Protein AF-A0A377EL81-F1 (afdb_monomer_lite)

Sequence (98 aa):
MNTYFDRMPKFKPSQEALDKRAFDEEMNKSAEQIIDLIPDLLMDILDGEAERLADLVPPAMAQPDPVTREVFDEKACRRFLAGKVANKLGRGLNWLNK

Foldseek 3Di:
DQDPVNVPPDDDDDPVVVVVVVVVVVVVVVVVVVVLCVLVVCVVVLLVVLVVVQVVDDVVQQQQDPPPRDGCHSLVSSLVSQQVVCVVVVNHSCSNVD

Radius of gyration: 25.09 Å; chains: 1; bounding box: 55×25×75 Å

Structure (mmCIF, N/CA/C/O backbone):
data_AF-A0A377EL81-F1
#
_entry.id   AF-A0A377EL81-F1
#
loop_
_atom_site.group_PDB
_atom_site.id
_atom_site.type_symb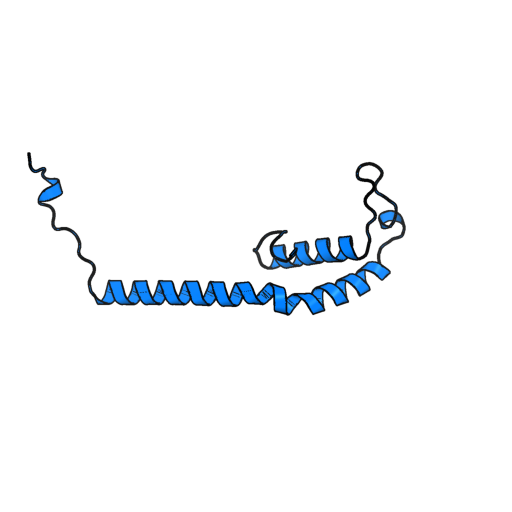ol
_atom_site.label_atom_id
_atom_site.label_alt_id
_atom_site.label_comp_id
_atom_site.label_asym_id
_atom_site.label_entity_id
_atom_site.label_seq_id
_atom_site.pdbx_PDB_ins_code
_atom_site.Cartn_x
_atom_site.Cartn_y
_atom_site.Cartn_z
_atom_site.occupancy
_atom_site.B_iso_or_equiv
_atom_site.auth_seq_id
_atom_site.auth_comp_id
_atom_site.auth_asym_id
_atom_site.auth_atom_id
_atom_site.pdbx_PDB_model_num
ATOM 1 N N . MET A 1 1 ? -7.700 9.177 54.867 1.00 59.81 1 MET A N 1
ATOM 2 C CA . MET A 1 1 ? -8.334 10.430 54.394 1.00 59.81 1 MET A CA 1
ATOM 3 C C . MET A 1 1 ? -9.059 10.113 53.099 1.00 59.81 1 MET A C 1
ATOM 5 O O . MET A 1 1 ? -8.419 9.555 52.225 1.00 59.81 1 MET A O 1
ATOM 9 N N . ASN A 1 2 ? -10.358 10.405 52.999 1.00 65.94 2 ASN A N 1
ATOM 10 C CA . ASN A 1 2 ? -11.134 10.255 51.761 1.00 65.94 2 ASN A CA 1
ATOM 11 C C . ASN A 1 2 ? -11.270 11.657 51.143 1.00 65.94 2 ASN A C 1
ATOM 13 O O . ASN A 1 2 ? -11.690 12.575 51.854 1.00 65.94 2 ASN A O 1
ATOM 17 N N . THR A 1 3 ? -10.847 11.854 49.896 1.00 78.31 3 THR A N 1
ATOM 18 C CA . THR A 1 3 ? -10.742 13.188 49.278 1.00 78.31 3 THR A CA 1
ATOM 19 C C . THR A 1 3 ? -12.062 13.621 48.633 1.00 78.31 3 THR A C 1
ATOM 21 O O . THR A 1 3 ? -12.956 12.808 48.413 1.00 78.31 3 THR A O 1
ATOM 24 N N . TYR A 1 4 ? -12.219 14.916 48.329 1.00 69.44 4 TYR A N 1
ATOM 25 C CA . TYR A 1 4 ? -13.410 15.438 47.635 1.00 69.44 4 TYR A CA 1
ATOM 26 C C . TYR A 1 4 ? -13.645 14.740 46.281 1.00 69.44 4 TYR A C 1
ATOM 28 O O . TYR A 1 4 ? -14.788 14.492 45.902 1.00 69.44 4 TYR A O 1
ATOM 36 N N . PHE A 1 5 ? -12.566 14.331 45.607 1.00 70.31 5 PHE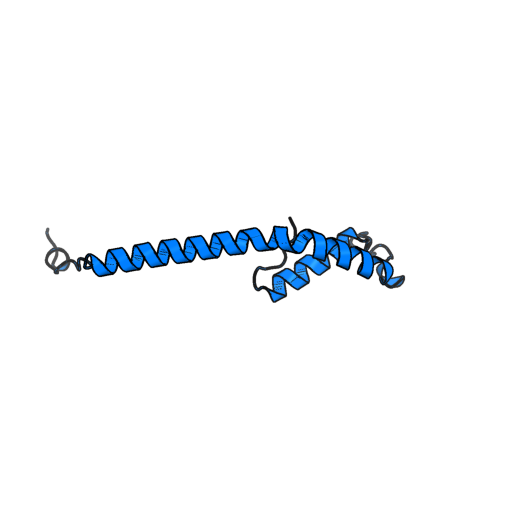 A N 1
ATOM 37 C CA . PHE A 1 5 ? -12.612 13.569 44.359 1.00 70.31 5 PHE A CA 1
ATOM 38 C C . PHE A 1 5 ? -13.254 12.180 44.510 1.00 70.31 5 PHE A C 1
ATOM 40 O O . PHE A 1 5 ? -13.927 11.728 43.588 1.00 70.31 5 PHE A O 1
ATOM 47 N N . ASP A 1 6 ? -13.146 11.536 45.677 1.00 73.38 6 ASP A N 1
ATOM 48 C CA . ASP A 1 6 ? -13.754 10.219 45.935 1.00 73.38 6 ASP A CA 1
ATOM 49 C C . ASP A 1 6 ? -15.284 10.280 46.094 1.00 73.38 6 ASP A C 1
ATOM 51 O O . ASP A 1 6 ? -15.963 9.255 46.018 1.00 73.38 6 ASP A O 1
ATOM 55 N N . ARG A 1 7 ? -15.837 11.483 46.312 1.00 73.06 7 ARG A N 1
ATOM 56 C CA . ARG A 1 7 ? -17.280 11.736 46.470 1.00 73.06 7 ARG A CA 1
ATOM 57 C C . ARG A 1 7 ? -17.954 12.226 45.191 1.00 73.06 7 ARG A C 1
ATOM 59 O O . ARG A 1 7 ? -19.175 12.369 45.177 1.00 73.06 7 ARG A O 1
ATOM 66 N N . MET A 1 8 ? -17.189 12.500 44.133 1.00 76.12 8 MET A N 1
ATOM 67 C CA . MET A 1 8 ? -17.770 12.882 42.850 1.00 76.12 8 MET A CA 1
ATOM 68 C C . MET A 1 8 ? -18.470 11.669 42.217 1.00 76.12 8 MET A C 1
ATOM 70 O O . MET A 1 8 ? -17.933 10.557 42.265 1.00 76.12 8 MET A O 1
ATOM 74 N N . PRO A 1 9 ? -19.661 11.844 41.615 1.00 68.44 9 PRO A N 1
ATOM 75 C CA . PRO A 1 9 ? -20.327 10.765 40.903 1.00 68.44 9 PRO A CA 1
ATOM 76 C C . PRO A 1 9 ? -19.426 10.297 39.759 1.00 68.44 9 PRO A C 1
ATOM 78 O O . PRO A 1 9 ? -19.160 11.032 38.809 1.00 68.44 9 PRO A O 1
ATOM 81 N N . LYS A 1 10 ? -18.923 9.064 39.869 1.00 73.06 10 LYS A N 1
ATOM 82 C CA . LYS A 1 10 ? -18.140 8.431 38.806 1.00 73.06 10 LYS A CA 1
ATOM 83 C C . LYS A 1 10 ? -19.064 8.237 37.608 1.00 73.06 10 LYS A C 1
ATOM 85 O O . LYS A 1 10 ? -20.050 7.509 37.714 1.00 73.06 10 LYS A O 1
ATOM 90 N N . PHE A 1 11 ? -18.756 8.894 36.492 1.00 70.94 11 PHE A N 1
ATOM 91 C CA . PHE A 1 11 ? -19.486 8.707 35.243 1.00 70.94 11 PHE A CA 1
ATOM 92 C C . PHE A 1 11 ? -19.418 7.228 34.846 1.00 70.94 11 PHE A C 1
ATOM 94 O O . PHE A 1 11 ? -18.341 6.702 34.565 1.00 70.94 11 PHE A O 1
ATOM 101 N N . LYS A 1 12 ? -20.566 6.547 34.871 1.00 73.06 12 LYS A N 1
ATOM 102 C CA . LYS A 1 12 ? -20.711 5.200 34.324 1.00 73.06 12 LYS A CA 1
ATOM 103 C C . LYS A 1 12 ? -21.328 5.340 32.934 1.00 73.06 12 LYS A C 1
ATOM 105 O O . LYS A 1 12 ? -22.462 5.816 32.857 1.00 73.06 12 LYS A O 1
ATOM 110 N N . PRO A 1 13 ? -20.613 4.978 31.856 1.00 75.31 13 PRO A N 1
ATOM 111 C CA . PRO A 1 13 ? -21.207 4.968 30.527 1.00 75.31 13 PRO A CA 1
ATOM 112 C C . PRO A 1 13 ? -22.428 4.040 30.507 1.00 75.31 13 PRO A C 1
ATOM 114 O O . PRO A 1 13 ? -22.452 3.015 31.192 1.00 75.31 13 PRO A O 1
ATOM 117 N N . SER A 1 14 ? -23.458 4.430 29.756 1.00 82.94 14 SER A N 1
ATOM 118 C CA . SER A 1 14 ? -24.640 3.594 29.539 1.00 82.94 14 SER A CA 1
ATOM 119 C C . SER A 1 14 ? -24.270 2.334 28.752 1.00 82.94 14 SER A C 1
ATOM 121 O O . SER A 1 14 ? -23.266 2.315 28.038 1.00 82.94 14 SER A O 1
ATOM 123 N N . GLN A 1 15 ? -25.100 1.290 28.843 1.00 82.62 15 GLN A N 1
ATOM 124 C CA . GLN A 1 15 ? -24.901 0.063 28.063 1.00 82.62 15 GLN A CA 1
ATOM 125 C C . GLN A 1 15 ? -24.843 0.361 26.557 1.00 82.62 15 GLN A C 1
ATOM 127 O O . GLN A 1 15 ? -23.940 -0.099 25.877 1.00 82.62 15 GLN A O 1
ATOM 132 N N . GLU A 1 16 ? -25.709 1.252 26.068 1.00 82.50 16 GLU A N 1
ATOM 133 C CA . GLU A 1 16 ? -25.695 1.713 24.676 1.00 82.50 16 GLU A CA 1
ATOM 134 C C . GLU A 1 16 ? -24.349 2.343 24.262 1.00 82.50 16 GLU A C 1
ATOM 136 O O . GLU A 1 16 ? -23.889 2.148 23.140 1.00 82.50 16 GLU A O 1
ATOM 141 N N . ALA A 1 17 ? -23.692 3.091 25.156 1.00 86.19 17 ALA A N 1
ATOM 142 C CA . ALA A 1 17 ? -22.381 3.677 24.875 1.00 86.19 17 ALA A CA 1
ATOM 143 C C . ALA A 1 17 ? 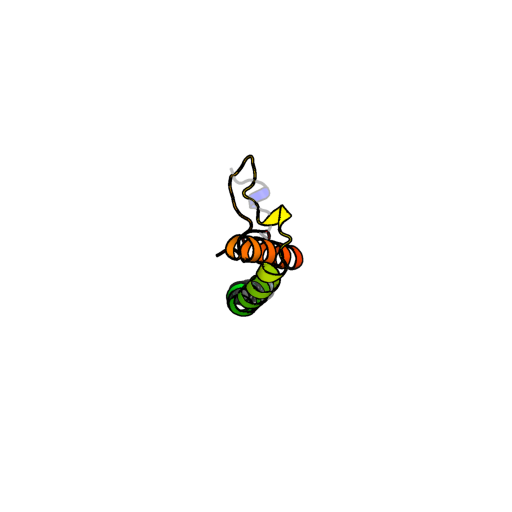-21.266 2.617 24.842 1.00 86.19 17 ALA A C 1
ATOM 145 O O . ALA A 1 17 ? -20.318 2.753 24.069 1.00 86.19 17 ALA A O 1
ATOM 146 N N . LEU A 1 18 ? -21.381 1.564 25.659 1.00 87.06 18 LEU A N 1
ATOM 147 C CA . LEU A 1 18 ? -20.469 0.417 25.632 1.00 87.06 18 LEU A CA 1
ATOM 148 C C . LEU A 1 18 ? -20.648 -0.401 24.348 1.00 87.06 18 LEU A C 1
ATOM 150 O O . LEU A 1 18 ? -19.655 -0.739 23.710 1.00 87.06 18 LEU A O 1
ATOM 154 N N . ASP A 1 19 ? -21.892 -0.645 23.940 1.00 88.44 19 ASP A N 1
ATOM 155 C CA . ASP A 1 19 ? -22.216 -1.412 22.735 1.00 88.44 19 ASP A CA 1
ATOM 156 C C . ASP A 1 19 ? -21.750 -0.683 21.464 1.00 88.44 19 ASP A C 1
ATOM 158 O O . ASP A 1 19 ? -21.120 -1.293 20.600 1.00 88.44 19 ASP A O 1
ATOM 162 N N . LYS A 1 20 ? -21.977 0.639 21.368 1.00 88.62 20 LYS A N 1
ATOM 163 C CA . LYS A 1 20 ? -21.467 1.462 20.253 1.00 88.62 20 LYS A CA 1
ATOM 164 C C . LYS A 1 20 ? -19.949 1.410 20.162 1.00 88.62 20 LYS A C 1
ATOM 166 O O . LYS A 1 20 ? -19.408 1.212 19.082 1.00 88.62 20 LYS A O 1
ATOM 171 N N . ARG A 1 21 ? -19.265 1.532 21.302 1.00 89.62 21 ARG A N 1
ATOM 172 C CA . ARG A 1 21 ? -17.805 1.466 21.347 1.00 89.62 21 ARG A CA 1
ATOM 173 C C . ARG A 1 21 ? -17.282 0.099 20.904 1.00 89.62 21 ARG A C 1
ATOM 175 O O . ARG A 1 21 ? -16.337 0.051 20.129 1.00 89.62 21 ARG A O 1
ATOM 182 N N . ALA A 1 22 ? -17.893 -0.989 21.369 1.00 92.94 22 ALA A N 1
ATOM 183 C CA . ALA A 1 22 ? -17.502 -2.338 20.968 1.00 92.94 22 ALA A CA 1
ATOM 184 C C . ALA A 1 22 ? -17.702 -2.567 19.460 1.00 92.94 22 ALA A C 1
ATOM 186 O O . ALA A 1 22 ? -16.858 -3.174 18.804 1.00 92.94 22 ALA A O 1
ATOM 187 N N . PHE A 1 23 ? -18.794 -2.046 18.898 1.00 92.69 23 PHE A N 1
ATOM 188 C CA . PHE A 1 23 ? -19.039 -2.110 17.461 1.00 92.69 23 PHE A CA 1
ATOM 189 C C . PHE A 1 23 ? -18.032 -1.277 16.657 1.00 92.69 23 PHE A C 1
ATOM 191 O O . PHE A 1 23 ? -17.486 -1.777 15.676 1.00 92.69 23 PHE A O 1
ATOM 198 N N . ASP A 1 24 ? -17.739 -0.045 17.084 1.00 93.62 24 ASP A N 1
ATOM 199 C CA . ASP A 1 24 ? -16.723 0.804 16.449 1.00 93.62 24 ASP A CA 1
ATOM 200 C C . ASP A 1 24 ? -15.334 0.140 16.487 1.00 93.62 24 ASP A C 1
ATOM 202 O O . ASP A 1 24 ? -14.588 0.192 15.509 1.00 93.62 24 ASP A O 1
ATOM 206 N N . GLU A 1 25 ? -14.984 -0.526 17.593 1.00 95.00 25 GLU A N 1
ATOM 207 C CA . GLU A 1 25 ? -13.745 -1.302 17.722 1.00 95.00 25 GLU A CA 1
ATOM 208 C C . GLU A 1 25 ? -13.697 -2.471 16.716 1.00 95.00 25 GLU A C 1
ATOM 210 O O . GLU A 1 25 ? -12.694 -2.632 16.016 1.00 95.00 25 GLU A O 1
ATOM 215 N N . GLU A 1 26 ? -14.782 -3.237 16.561 1.00 94.25 26 GLU A N 1
ATOM 216 C CA . GLU A 1 26 ? -14.835 -4.343 15.590 1.00 94.25 26 GLU A CA 1
ATOM 217 C C . GLU A 1 26 ? -14.838 -3.847 14.132 1.00 94.25 26 GLU A C 1
ATOM 219 O O . GLU A 1 26 ? -14.214 -4.459 13.259 1.00 94.25 26 GLU A O 1
ATOM 224 N N . MET A 1 27 ? -15.475 -2.705 13.859 1.00 93.94 27 MET A N 1
ATOM 225 C CA . MET A 1 27 ? -15.439 -2.048 12.549 1.00 93.94 27 MET A CA 1
ATOM 226 C C . MET A 1 27 ? -14.023 -1.607 12.177 1.00 93.94 27 MET A C 1
ATOM 228 O O . MET A 1 27 ? -13.576 -1.858 11.056 1.00 93.94 27 MET A O 1
ATOM 232 N N . ASN A 1 28 ? -13.295 -0.995 13.115 1.00 94.06 28 ASN A N 1
ATOM 233 C CA . ASN A 1 28 ? -11.907 -0.589 12.896 1.00 94.06 28 ASN A CA 1
ATOM 234 C C . ASN A 1 28 ? -11.007 -1.798 12.632 1.00 94.06 28 ASN A C 1
ATOM 236 O O . ASN A 1 28 ? -10.245 -1.803 11.667 1.00 94.06 28 ASN A O 1
ATOM 240 N N . LYS A 1 29 ? -11.155 -2.861 13.425 1.00 95.00 29 LYS A N 1
ATOM 241 C CA . LYS A 1 29 ? -10.421 -4.114 13.231 1.00 95.00 29 LYS A CA 1
ATOM 242 C C . LYS A 1 29 ? -10.710 -4.750 11.869 1.00 95.00 29 LYS A C 1
ATOM 244 O O . LYS A 1 29 ? -9.793 -5.205 11.191 1.00 95.00 29 LYS A O 1
ATOM 249 N N . SER A 1 30 ? -11.971 -4.754 11.443 1.00 93.12 30 SER A N 1
ATOM 250 C CA . SER A 1 30 ? -12.358 -5.259 10.121 1.00 93.12 30 SER A CA 1
ATOM 251 C C . SER A 1 30 ? -11.733 -4.428 8.998 1.00 93.12 30 SER A C 1
ATOM 253 O O . SER A 1 30 ? -11.261 -4.978 8.004 1.00 93.12 30 SER A O 1
ATOM 255 N N . ALA A 1 31 ? -11.678 -3.102 9.159 1.00 91.38 31 ALA A N 1
ATOM 256 C CA . ALA A 1 31 ? -11.006 -2.228 8.205 1.00 91.38 31 ALA A CA 1
ATOM 257 C C . ALA A 1 31 ? -9.505 -2.547 8.107 1.00 91.38 31 ALA A C 1
ATOM 259 O O . ALA A 1 31 ? -8.987 -2.670 6.997 1.00 91.38 31 ALA A O 1
ATOM 260 N N . GLU A 1 32 ? -8.819 -2.735 9.240 1.00 90.31 32 GLU A N 1
ATOM 261 C CA . GLU A 1 32 ? -7.406 -3.141 9.281 1.00 90.31 32 GLU A CA 1
ATOM 262 C C . GLU A 1 32 ? -7.171 -4.475 8.562 1.00 90.31 32 GLU A C 1
ATOM 264 O O . GLU A 1 32 ? -6.284 -4.564 7.716 1.00 90.31 32 GLU A O 1
ATOM 269 N N . GLN A 1 33 ? -8.031 -5.472 8.784 1.00 91.06 33 GLN A N 1
ATOM 270 C CA . GLN A 1 33 ? -7.943 -6.759 8.086 1.00 91.06 33 GLN A CA 1
ATOM 271 C C . GLN A 1 33 ? -8.081 -6.621 6.565 1.00 91.06 33 GLN A C 1
ATOM 273 O O . GLN A 1 33 ? -7.359 -7.278 5.822 1.00 91.06 33 GLN A O 1
ATOM 278 N N . ILE A 1 34 ? -8.983 -5.759 6.083 1.00 88.31 34 ILE A N 1
ATOM 279 C CA . ILE A 1 34 ? -9.134 -5.498 4.643 1.00 88.31 34 ILE A CA 1
ATOM 280 C C . ILE A 1 34 ? -7.861 -4.866 4.076 1.00 88.31 34 ILE A C 1
ATOM 282 O O . ILE A 1 34 ? -7.411 -5.231 2.991 1.00 88.31 34 ILE A O 1
ATOM 286 N N . ILE A 1 35 ? -7.275 -3.919 4.806 1.00 88.38 35 ILE A N 1
ATOM 287 C CA . ILE A 1 35 ? -6.038 -3.246 4.409 1.00 88.38 35 ILE A CA 1
ATOM 288 C C . ILE A 1 35 ? -4.887 -4.248 4.290 1.00 88.38 35 ILE A C 1
ATOM 290 O O . ILE A 1 35 ? -4.098 -4.149 3.350 1.00 88.38 35 ILE A O 1
ATOM 294 N N . ASP A 1 36 ? -4.801 -5.215 5.199 1.00 87.19 36 ASP A N 1
ATOM 295 C CA . ASP A 1 36 ? -3.731 -6.214 5.214 1.00 87.19 36 ASP A 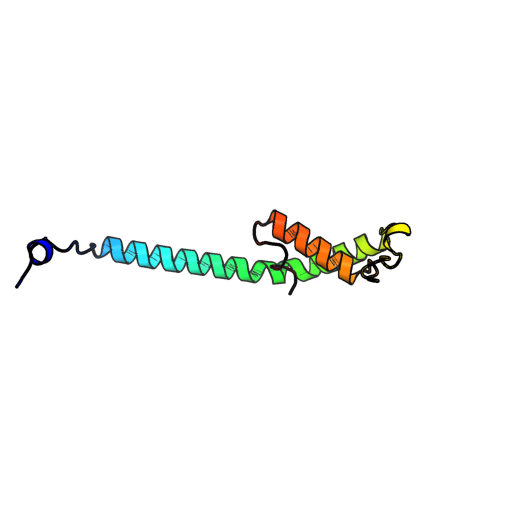CA 1
ATOM 296 C C . ASP A 1 36 ? -3.751 -7.158 4.003 1.00 87.19 36 ASP A C 1
ATOM 298 O O . ASP A 1 36 ? -2.709 -7.721 3.664 1.00 87.19 36 ASP A O 1
ATOM 302 N N . LEU A 1 37 ? -4.890 -7.279 3.312 1.00 88.44 37 LEU A N 1
ATOM 303 C CA . LEU A 1 37 ? -5.031 -8.058 2.074 1.00 88.44 37 LEU A CA 1
ATOM 304 C C . LEU A 1 37 ? -4.547 -7.301 0.828 1.00 88.44 37 LEU A C 1
ATOM 306 O O . LEU A 1 37 ? -4.244 -7.916 -0.192 1.00 88.44 37 LEU A O 1
ATOM 310 N N . ILE A 1 38 ? -4.477 -5.967 0.884 1.00 88.19 38 ILE A N 1
ATOM 311 C CA . ILE A 1 38 ? -4.135 -5.132 -0.277 1.00 88.19 38 ILE A CA 1
ATOM 312 C C . ILE A 1 38 ? -2.751 -5.466 -0.856 1.00 88.19 38 ILE A C 1
ATOM 314 O O . ILE A 1 38 ? -2.658 -5.552 -2.080 1.00 88.19 38 ILE A O 1
ATOM 318 N N . PRO A 1 39 ? -1.681 -5.663 -0.057 1.00 87.38 39 PRO A N 1
ATOM 319 C CA . PRO A 1 39 ? -0.382 -6.043 -0.600 1.00 87.38 39 PRO A CA 1
ATOM 320 C C . PRO A 1 39 ? -0.452 -7.287 -1.481 1.00 87.38 39 PRO A C 1
ATOM 322 O O . PRO A 1 39 ? 0.079 -7.264 -2.587 1.00 87.38 39 PRO A O 1
ATOM 325 N N . ASP A 1 40 ? -1.165 -8.319 -1.030 1.00 87.81 40 ASP A N 1
ATOM 326 C CA . ASP A 1 40 ? -1.266 -9.593 -1.741 1.00 87.81 40 ASP A CA 1
ATOM 327 C C . ASP A 1 40 ? -2.027 -9.443 -3.063 1.00 87.81 40 ASP A C 1
ATOM 329 O O . ASP A 1 40 ? -1.628 -10.013 -4.073 1.00 87.81 40 ASP A O 1
ATOM 333 N N . LEU A 1 41 ? -3.059 -8.594 -3.095 1.00 87.94 41 LEU A N 1
ATOM 334 C CA . LEU A 1 41 ? -3.803 -8.274 -4.319 1.00 87.94 41 LEU A CA 1
ATOM 335 C C . LEU A 1 41 ? -2.980 -7.487 -5.349 1.00 87.94 41 LEU A C 1
ATOM 337 O O . LEU A 1 41 ? -3.306 -7.497 -6.535 1.00 87.94 41 LEU A O 1
ATOM 341 N N . LEU A 1 42 ? -1.956 -6.759 -4.902 1.00 88.38 42 LEU A N 1
ATOM 342 C CA . LEU A 1 42 ? -1.146 -5.900 -5.761 1.00 88.38 42 LEU A CA 1
ATOM 343 C C . LEU A 1 42 ? 0.152 -6.563 -6.232 1.00 88.38 42 LEU A C 1
ATOM 345 O O . LEU A 1 42 ? 0.776 -6.004 -7.130 1.00 88.38 42 LEU A O 1
ATOM 349 N N . MET A 1 43 ? 0.563 -7.706 -5.667 1.00 86.75 43 MET A N 1
ATOM 350 C CA . MET A 1 43 ? 1.861 -8.327 -5.982 1.00 86.75 43 MET A CA 1
ATOM 351 C C . MET A 1 43 ? 2.019 -8.620 -7.475 1.00 86.75 43 MET A C 1
ATOM 353 O O . MET A 1 43 ? 2.939 -8.089 -8.088 1.00 86.75 43 MET A O 1
ATOM 357 N N . ASP A 1 44 ? 1.079 -9.350 -8.077 1.00 87.38 44 ASP A N 1
ATOM 358 C CA . ASP A 1 44 ? 1.169 -9.735 -9.494 1.00 87.38 44 ASP A CA 1
ATOM 359 C C . ASP A 1 44 ? 1.169 -8.514 -10.431 1.00 87.38 44 ASP A C 1
ATOM 361 O O . ASP A 1 44 ? 1.868 -8.483 -11.444 1.00 87.38 44 ASP A O 1
ATOM 365 N N . ILE A 1 45 ? 0.409 -7.471 -10.076 1.00 90.06 45 ILE A N 1
ATOM 366 C CA . ILE A 1 45 ? 0.347 -6.218 -10.842 1.00 90.06 45 ILE A CA 1
ATOM 367 C C . ILE A 1 45 ? 1.674 -5.461 -10.730 1.00 90.06 45 ILE A C 1
ATOM 369 O O . ILE A 1 45 ? 2.167 -4.918 -11.718 1.00 90.06 45 ILE A O 1
ATOM 373 N N . LEU A 1 46 ? 2.244 -5.398 -9.524 1.00 89.12 46 LEU A N 1
ATOM 374 C CA . LEU A 1 46 ? 3.522 -4.739 -9.275 1.00 89.12 46 LEU A CA 1
ATOM 375 C C . LEU A 1 46 ? 4.658 -5.444 -10.001 1.00 89.12 46 LEU A C 1
ATOM 377 O O . LEU A 1 46 ? 5.499 -4.759 -10.576 1.00 89.12 46 LEU A O 1
ATOM 381 N N . ASP A 1 47 ? 4.676 -6.773 -9.979 1.00 88.25 47 ASP A N 1
ATOM 382 C CA . ASP A 1 47 ? 5.730 -7.558 -10.607 1.00 88.25 47 ASP A CA 1
ATOM 383 C C . ASP A 1 47 ? 5.652 -7.426 -12.142 1.00 88.25 47 ASP A C 1
ATOM 385 O O . ASP A 1 47 ? 6.650 -7.074 -12.769 1.00 88.25 47 ASP A O 1
ATOM 389 N N . GLY A 1 48 ? 4.458 -7.536 -12.742 1.00 88.50 48 GLY A N 1
ATOM 390 C CA . GLY A 1 48 ? 4.286 -7.356 -14.192 1.00 88.50 48 GLY A CA 1
ATOM 391 C C . GLY A 1 48 ? 4.590 -5.936 -14.695 1.00 88.50 48 GLY A C 1
ATOM 392 O O . GLY A 1 48 ? 5.211 -5.752 -15.743 1.00 88.50 48 GLY A O 1
ATOM 393 N N . GLU A 1 49 ? 4.198 -4.896 -13.951 1.00 89.25 49 GLU A N 1
ATOM 394 C CA . GLU A 1 49 ? 4.558 -3.518 -14.311 1.00 89.25 49 GLU A CA 1
ATOM 395 C C . GLU A 1 49 ? 6.040 -3.214 -14.058 1.00 89.25 49 GLU A C 1
ATOM 397 O O . GLU A 1 49 ? 6.620 -2.398 -14.775 1.00 89.25 49 GLU A O 1
ATOM 402 N N . ALA A 1 50 ? 6.668 -3.850 -13.065 1.00 88.31 50 ALA A N 1
ATOM 403 C CA . ALA A 1 50 ? 8.095 -3.698 -12.814 1.00 88.31 50 ALA A CA 1
ATOM 404 C C . ALA A 1 50 ? 8.937 -4.300 -13.942 1.00 88.31 50 ALA A C 1
ATOM 406 O O . ALA A 1 50 ? 9.862 -3.626 -14.393 1.00 88.31 50 ALA A O 1
ATOM 407 N N . GLU A 1 51 ? 8.582 -5.490 -14.434 1.00 88.12 51 GLU A N 1
ATOM 408 C CA . GLU A 1 51 ? 9.210 -6.125 -15.601 1.00 88.12 51 GLU A CA 1
ATOM 409 C C . GLU A 1 51 ? 9.105 -5.205 -16.829 1.00 88.12 51 GLU A C 1
ATOM 411 O O . GLU A 1 51 ? 10.112 -4.798 -17.411 1.00 88.12 51 GLU A O 1
ATOM 416 N N . ARG A 1 52 ? 7.889 -4.731 -17.139 1.00 88.88 52 ARG A N 1
ATOM 417 C CA . ARG A 1 52 ? 7.649 -3.797 -18.253 1.00 88.88 52 ARG A CA 1
ATOM 418 C C . ARG A 1 52 ? 8.450 -2.498 -18.129 1.00 88.88 52 ARG A C 1
ATOM 420 O O . ARG A 1 52 ? 8.872 -1.924 -19.133 1.00 88.88 52 ARG A O 1
ATOM 427 N N . LEU A 1 53 ? 8.602 -1.972 -16.913 1.00 86.50 53 LEU A N 1
ATOM 428 C CA . LEU A 1 53 ? 9.362 -0.745 -16.667 1.00 86.50 53 LEU A CA 1
ATOM 429 C C . LEU A 1 53 ? 10.873 -0.982 -16.686 1.00 86.50 53 LEU A C 1
ATOM 431 O O . LEU A 1 53 ? 11.594 -0.059 -17.062 1.00 86.50 53 LEU A O 1
ATOM 435 N N . ALA A 1 54 ? 11.345 -2.173 -16.308 1.00 84.75 54 ALA A N 1
ATOM 436 C CA . ALA A 1 54 ? 12.755 -2.548 -16.357 1.00 84.75 54 ALA A CA 1
ATOM 437 C C . ALA A 1 54 ? 13.301 -2.495 -17.794 1.00 84.75 54 ALA A C 1
ATOM 439 O O . ALA A 1 54 ? 14.372 -1.931 -18.017 1.00 84.75 54 ALA A O 1
ATOM 440 N N . ASP A 1 55 ? 12.516 -2.944 -18.777 1.00 84.12 55 ASP A N 1
ATOM 441 C CA . ASP A 1 55 ? 12.861 -2.863 -20.207 1.00 84.12 55 ASP A CA 1
ATOM 442 C C . ASP A 1 55 ? 12.994 -1.424 -20.734 1.00 84.12 55 ASP A C 1
ATOM 444 O O . ASP A 1 55 ? 13.657 -1.166 -21.742 1.00 84.12 55 ASP A O 1
ATOM 448 N N . LEU A 1 56 ? 12.359 -0.463 -20.060 1.00 86.31 56 LEU A N 1
ATOM 449 C CA . LEU A 1 56 ? 12.365 0.953 -20.430 1.00 86.31 56 LEU A CA 1
ATOM 450 C C . LEU A 1 56 ? 13.426 1.761 -19.670 1.00 86.31 56 LEU A C 1
ATOM 452 O O . LEU A 1 56 ? 13.507 2.982 -19.851 1.00 86.31 56 LEU A O 1
ATOM 456 N N . VAL A 1 57 ? 14.228 1.119 -18.813 1.00 81.38 57 VAL A N 1
ATOM 457 C CA . VAL A 1 57 ? 15.254 1.799 -18.014 1.00 81.38 57 VAL A CA 1
ATOM 458 C C . VAL A 1 57 ? 16.328 2.393 -18.937 1.00 81.38 57 VAL A C 1
ATOM 460 O O . VAL A 1 57 ? 16.945 1.676 -19.728 1.00 81.38 57 VAL A O 1
ATOM 463 N N . PRO A 1 58 ? 16.613 3.708 -18.841 1.00 82.44 58 PRO A N 1
ATOM 464 C CA . PRO A 1 58 ? 17.672 4.322 -19.628 1.00 82.44 58 PRO A CA 1
ATOM 465 C C . PRO A 1 58 ? 19.047 3.708 -19.313 1.00 82.44 58 PRO A C 1
ATOM 467 O O . PRO A 1 58 ? 19.361 3.501 -18.138 1.00 82.44 58 PRO A O 1
ATOM 470 N N . PRO A 1 59 ? 19.945 3.541 -20.305 1.00 78.25 59 PRO A N 1
ATOM 471 C CA . PRO A 1 59 ? 21.282 2.978 -20.083 1.00 78.25 59 PRO A CA 1
ATOM 472 C C . PRO A 1 59 ? 22.122 3.729 -19.042 1.00 78.25 59 PRO A C 1
ATOM 474 O O . PRO A 1 59 ? 22.992 3.143 -18.409 1.00 78.25 59 PRO A O 1
ATOM 477 N N . ALA A 1 60 ? 21.864 5.026 -18.847 1.00 75.81 60 ALA A N 1
ATOM 478 C CA . ALA A 1 60 ? 22.516 5.839 -17.821 1.00 75.81 60 ALA A CA 1
ATOM 479 C C . ALA A 1 60 ? 22.153 5.415 -16.385 1.00 75.81 60 ALA A C 1
ATOM 481 O O . ALA A 1 60 ? 22.945 5.625 -15.476 1.00 75.81 60 ALA A O 1
ATOM 482 N N . MET A 1 61 ? 20.971 4.822 -16.184 1.00 71.38 61 MET A N 1
ATOM 483 C CA . MET A 1 61 ? 20.505 4.308 -14.891 1.00 71.38 61 MET A CA 1
ATOM 484 C C . MET A 1 61 ? 20.841 2.827 -14.693 1.00 71.38 61 MET A C 1
ATOM 486 O O . MET A 1 61 ? 20.919 2.367 -13.561 1.00 71.38 61 MET A O 1
ATOM 490 N N . ALA A 1 62 ? 21.082 2.092 -15.781 1.00 70.69 62 ALA A N 1
ATOM 491 C CA . ALA A 1 62 ? 21.546 0.706 -15.740 1.00 70.69 62 ALA A CA 1
ATOM 492 C C . ALA A 1 62 ? 23.039 0.576 -15.366 1.00 70.69 62 ALA A C 1
ATOM 494 O O . ALA A 1 62 ? 23.549 -0.533 -15.209 1.00 70.69 62 ALA A O 1
ATOM 495 N N . GLN A 1 63 ? 23.759 1.694 -15.240 1.00 74.94 63 GLN A N 1
ATOM 496 C CA . GLN A 1 63 ? 25.136 1.697 -14.757 1.00 74.94 63 GLN A CA 1
ATOM 497 C C . GLN A 1 63 ? 25.161 1.584 -13.228 1.00 74.94 63 GLN A C 1
ATOM 499 O O . GLN A 1 63 ? 24.313 2.179 -12.562 1.00 74.94 63 GLN A O 1
ATOM 504 N N . PRO A 1 64 ? 26.129 0.845 -12.658 1.00 74.81 64 PRO A N 1
ATOM 505 C CA . PRO A 1 64 ? 26.284 0.772 -11.214 1.00 74.81 64 PRO A CA 1
ATOM 506 C C . PRO A 1 64 ? 26.551 2.163 -10.640 1.00 74.81 64 PRO A C 1
ATOM 508 O O . PRO A 1 64 ? 27.422 2.888 -11.131 1.00 74.81 64 PRO A O 1
ATOM 511 N N . ASP A 1 65 ? 25.816 2.518 -9.587 1.00 73.69 65 ASP A N 1
ATOM 512 C CA . ASP A 1 65 ? 26.002 3.790 -8.898 1.00 73.69 65 ASP A CA 1
ATOM 513 C C . ASP A 1 65 ? 27.451 3.902 -8.378 1.00 73.69 65 ASP A C 1
ATOM 515 O O . ASP A 1 65 ? 27.976 2.959 -7.776 1.00 73.69 65 ASP A O 1
ATOM 519 N N . PRO A 1 66 ? 28.142 5.031 -8.592 1.00 71.69 66 PRO A N 1
ATOM 520 C CA . PRO A 1 66 ? 29.550 5.166 -8.226 1.00 71.69 66 PRO A CA 1
ATOM 521 C C . PRO A 1 66 ? 29.803 5.102 -6.710 1.00 71.69 66 PRO A C 1
ATOM 523 O O . PRO A 1 66 ? 30.934 4.838 -6.295 1.00 71.69 66 PRO A O 1
ATOM 526 N N . VAL A 1 67 ? 28.780 5.334 -5.884 1.00 75.62 67 VAL A N 1
ATOM 527 C CA . VAL A 1 67 ? 28.857 5.352 -4.420 1.00 75.62 67 VAL A CA 1
ATOM 528 C C . VAL A 1 67 ? 28.318 4.052 -3.828 1.00 75.62 67 VAL A C 1
ATOM 530 O O . VAL A 1 67 ? 29.019 3.406 -3.049 1.00 75.62 67 VAL A O 1
ATOM 533 N N . THR A 1 68 ? 27.099 3.645 -4.189 1.00 72.88 68 THR A N 1
ATOM 534 C CA . THR A 1 68 ? 26.457 2.450 -3.611 1.00 72.88 68 THR A CA 1
ATOM 535 C C . THR A 1 68 ? 26.808 1.165 -4.355 1.00 72.88 68 THR A C 1
ATOM 537 O O . THR A 1 68 ? 26.684 0.083 -3.785 1.00 72.88 68 THR A O 1
ATOM 540 N N . ARG A 1 69 ? 27.288 1.270 -5.604 1.00 74.81 69 ARG A N 1
ATOM 541 C CA . ARG A 1 69 ? 27.523 0.154 -6.541 1.00 74.81 69 ARG A CA 1
ATOM 542 C C . ARG A 1 69 ? 26.278 -0.675 -6.845 1.00 74.81 69 ARG A C 1
ATOM 544 O O . ARG A 1 69 ? 26.396 -1.753 -7.427 1.00 74.81 69 ARG A O 1
ATOM 551 N N . GLU A 1 70 ? 25.100 -0.191 -6.466 1.00 71.25 70 GLU A N 1
ATOM 552 C CA . GLU A 1 70 ? 23.844 -0.835 -6.817 1.00 71.25 70 GLU A CA 1
ATOM 553 C C . GLU A 1 70 ? 23.533 -0.565 -8.288 1.00 71.25 70 GLU A C 1
ATOM 555 O O . GLU A 1 70 ? 23.733 0.540 -8.796 1.00 71.25 70 GLU A O 1
ATOM 560 N N . VAL A 1 71 ? 23.070 -1.602 -8.977 1.00 75.19 71 VAL A N 1
ATOM 561 C CA . VAL A 1 71 ? 22.569 -1.505 -10.346 1.00 75.19 71 VAL A CA 1
ATOM 562 C C . VAL A 1 71 ? 21.062 -1.321 -10.262 1.00 75.19 71 VAL A C 1
ATOM 564 O O . VAL A 1 71 ? 20.404 -1.994 -9.466 1.00 75.19 71 VAL A O 1
ATOM 567 N N . PHE A 1 72 ? 20.508 -0.423 -11.076 1.00 78.19 72 PHE A N 1
ATOM 568 C CA . PHE A 1 72 ? 19.061 -0.299 -11.207 1.00 78.19 72 PH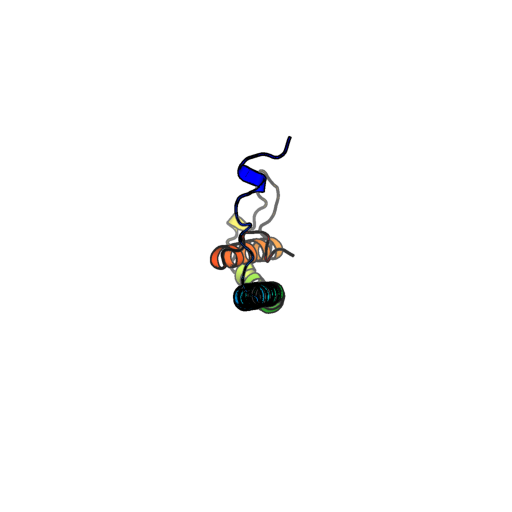E A CA 1
ATOM 569 C C . PHE A 1 72 ? 18.523 -1.467 -12.043 1.00 78.19 72 PHE A C 1
ATOM 571 O O . PHE A 1 72 ? 18.323 -1.358 -13.251 1.00 78.19 72 PHE A O 1
ATOM 578 N N . ASP A 1 73 ? 18.375 -2.614 -11.387 1.00 79.31 73 ASP A N 1
ATOM 579 C CA . ASP A 1 73 ? 17.834 -3.845 -11.949 1.00 79.31 73 ASP A CA 1
ATOM 580 C C . ASP A 1 73 ? 16.302 -3.914 -11.795 1.00 79.31 73 ASP A C 1
ATOM 582 O O . ASP A 1 73 ? 15.656 -3.039 -11.210 1.00 79.31 73 ASP A O 1
ATOM 586 N N . GLU A 1 74 ? 15.696 -4.974 -12.326 1.00 78.44 74 GLU A N 1
ATOM 587 C CA . GLU A 1 74 ? 14.256 -5.232 -12.223 1.00 78.44 74 GLU A CA 1
ATOM 588 C C . GLU A 1 74 ? 13.771 -5.246 -10.762 1.00 78.44 74 GLU A C 1
ATOM 590 O O . GLU A 1 74 ? 12.722 -4.693 -10.426 1.00 78.44 74 GLU A O 1
ATOM 595 N N . LYS A 1 75 ? 14.590 -5.782 -9.852 1.00 83.25 75 LYS A N 1
ATOM 596 C CA . LYS A 1 75 ? 14.297 -5.840 -8.417 1.00 83.25 75 LYS A CA 1
ATOM 597 C C . LYS A 1 75 ? 14.300 -4.453 -7.774 1.00 83.25 75 LYS A C 1
ATOM 599 O O . LYS A 1 75 ? 13.448 -4.166 -6.926 1.00 83.25 75 LYS A O 1
ATOM 604 N N . ALA A 1 76 ? 15.232 -3.586 -8.159 1.00 82.69 76 ALA A N 1
ATOM 605 C CA . ALA A 1 76 ? 15.238 -2.184 -7.776 1.00 82.69 76 ALA A CA 1
ATOM 606 C C . ALA A 1 76 ? 13.994 -1.486 -8.340 1.00 82.69 76 ALA A C 1
ATOM 608 O O . ALA A 1 76 ? 13.266 -0.845 -7.581 1.00 82.69 76 ALA A O 1
ATOM 609 N N . CYS A 1 77 ? 13.674 -1.691 -9.620 1.00 86.25 77 CYS A N 1
ATOM 610 C CA . CYS A 1 77 ? 12.486 -1.123 -10.259 1.00 86.25 77 CYS A CA 1
ATOM 611 C C . CYS A 1 77 ? 11.197 -1.506 -9.507 1.00 86.25 77 CYS A C 1
ATOM 613 O O . CYS A 1 77 ? 10.422 -0.624 -9.125 1.00 86.25 77 CYS A O 1
ATOM 615 N N . ARG A 1 78 ? 11.034 -2.790 -9.159 1.00 88.88 78 ARG A N 1
ATOM 616 C CA . ARG A 1 78 ? 9.915 -3.316 -8.359 1.00 88.88 78 ARG A CA 1
ATOM 617 C C . ARG A 1 78 ? 9.819 -2.659 -6.988 1.00 88.88 78 ARG A C 1
ATOM 619 O O . ARG A 1 78 ? 8.745 -2.205 -6.597 1.00 88.88 78 ARG A O 1
ATOM 626 N N . ARG A 1 79 ? 10.939 -2.528 -6.269 1.00 87.06 79 ARG A N 1
ATOM 627 C CA . ARG A 1 79 ? 10.981 -1.860 -4.952 1.00 87.06 79 ARG A CA 1
ATOM 628 C C . ARG A 1 79 ? 10.612 -0.381 -5.026 1.00 87.06 79 ARG A C 1
ATOM 630 O O . ARG A 1 79 ? 9.870 0.124 -4.178 1.00 87.06 79 ARG A O 1
ATOM 637 N N . PHE A 1 80 ? 11.117 0.321 -6.038 1.00 87.25 80 PHE A N 1
ATOM 638 C CA . PHE A 1 80 ? 10.799 1.728 -6.269 1.00 87.25 80 PHE A CA 1
ATOM 639 C C . PHE A 1 80 ? 9.330 1.918 -6.661 1.00 87.25 80 PHE A C 1
ATOM 641 O O . PHE A 1 80 ? 8.683 2.853 -6.178 1.00 87.25 80 PHE A O 1
ATOM 648 N N . LEU A 1 81 ? 8.784 1.032 -7.497 1.00 89.50 81 LEU A N 1
ATOM 649 C CA . LEU A 1 81 ? 7.378 1.046 -7.889 1.00 89.50 81 LEU A CA 1
ATOM 650 C C . LEU A 1 81 ? 6.463 0.767 -6.690 1.00 89.50 81 LEU A C 1
ATOM 652 O O . LEU A 1 81 ? 5.569 1.570 -6.415 1.00 89.50 81 LEU A O 1
ATOM 656 N N . ALA A 1 82 ? 6.743 -0.288 -5.921 1.00 89.25 82 ALA A N 1
ATOM 657 C CA . ALA A 1 82 ? 6.031 -0.624 -4.689 1.00 89.25 82 ALA A CA 1
ATOM 658 C C . ALA A 1 82 ? 6.033 0.553 -3.701 1.00 89.25 82 ALA A C 1
ATOM 660 O O . ALA A 1 82 ? 4.988 0.939 -3.176 1.00 89.25 82 ALA A O 1
ATOM 661 N N . GLY A 1 83 ? 7.182 1.211 -3.526 1.00 87.62 83 GLY A N 1
ATOM 662 C CA . GLY A 1 83 ? 7.298 2.412 -2.703 1.00 87.62 83 GLY A CA 1
ATOM 663 C C . GLY A 1 83 ? 6.449 3.591 -3.202 1.00 87.62 83 GLY A C 1
ATOM 664 O O . GLY A 1 83 ? 5.779 4.259 -2.410 1.00 87.62 83 GLY A O 1
ATOM 665 N N . LYS A 1 84 ? 6.421 3.845 -4.520 1.00 89.31 84 LYS A N 1
ATOM 666 C CA . LYS A 1 84 ? 5.571 4.889 -5.128 1.00 89.31 84 LYS A CA 1
ATOM 667 C C . LYS A 1 84 ? 4.083 4.601 -4.918 1.00 89.31 84 LYS A C 1
ATOM 669 O O . LYS A 1 84 ? 3.336 5.526 -4.596 1.00 89.31 84 LYS A O 1
ATOM 674 N N . VAL A 1 85 ? 3.656 3.349 -5.088 1.00 89.75 85 VAL A N 1
ATOM 675 C CA . VAL A 1 85 ? 2.262 2.927 -4.879 1.00 89.75 85 VAL A CA 1
ATOM 676 C C . VAL A 1 85 ? 1.881 3.044 -3.402 1.00 89.75 85 VAL A C 1
ATOM 678 O O . VAL A 1 85 ? 0.867 3.664 -3.083 1.00 89.75 85 VAL A O 1
ATOM 681 N N . ALA A 1 86 ? 2.725 2.568 -2.487 1.00 88.31 86 ALA A N 1
ATOM 682 C CA . ALA A 1 86 ? 2.469 2.648 -1.052 1.00 88.31 86 ALA A CA 1
ATOM 683 C C . ALA A 1 86 ? 2.366 4.099 -0.544 1.00 88.31 86 ALA A C 1
ATOM 685 O O . ALA A 1 86 ? 1.517 4.408 0.295 1.00 88.31 86 ALA A O 1
ATOM 686 N N . ASN A 1 87 ? 3.171 5.015 -1.096 1.00 88.44 87 ASN A N 1
ATOM 687 C CA . ASN A 1 87 ? 3.065 6.446 -0.804 1.00 88.44 87 ASN A CA 1
ATOM 688 C C . ASN A 1 87 ? 1.750 7.053 -1.316 1.00 88.44 87 ASN A C 1
ATOM 690 O O . ASN A 1 87 ? 1.129 7.833 -0.599 1.00 88.44 87 ASN A O 1
ATOM 694 N N . LYS A 1 88 ? 1.286 6.674 -2.517 1.00 87.88 88 LYS A N 1
ATOM 695 C CA . LYS A 1 88 ? -0.031 7.099 -3.035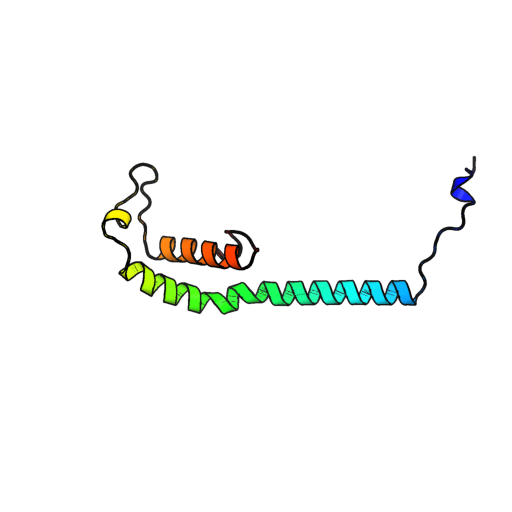 1.00 87.88 88 LYS A CA 1
ATOM 696 C C . LYS A 1 88 ? -1.192 6.585 -2.178 1.00 87.88 88 LYS A C 1
ATOM 698 O O . LYS A 1 88 ? -2.214 7.254 -2.097 1.00 87.88 88 LYS A O 1
ATOM 703 N N . LEU A 1 89 ? -1.016 5.434 -1.529 1.00 87.25 89 LEU A N 1
ATOM 704 C CA . LEU A 1 89 ? -1.986 4.826 -0.614 1.00 87.25 89 LEU A CA 1
ATOM 705 C C . LEU A 1 89 ? -1.841 5.305 0.844 1.00 87.25 89 LEU A C 1
ATOM 707 O O . LEU A 1 89 ? -2.606 4.873 1.702 1.00 87.25 89 LEU A O 1
ATOM 711 N N . GLY A 1 90 ? -0.882 6.191 1.143 1.00 87.38 90 GLY A N 1
ATOM 712 C CA . GLY A 1 90 ? -0.687 6.761 2.482 1.00 87.38 90 GLY A CA 1
ATOM 713 C C . GLY A 1 90 ? -0.118 5.790 3.525 1.00 87.38 90 GLY A C 1
ATOM 714 O O . GLY A 1 90 ? -0.298 6.010 4.718 1.00 87.38 90 GLY A O 1
ATOM 715 N N . ARG A 1 91 ? 0.550 4.710 3.099 1.00 81.69 91 ARG A N 1
ATOM 716 C CA . ARG A 1 91 ? 0.996 3.605 3.976 1.00 81.69 91 ARG A CA 1
ATOM 717 C C . ARG A 1 91 ? 2.506 3.553 4.219 1.00 81.69 91 ARG A C 1
ATOM 719 O O . ARG A 1 91 ? 2.971 2.781 5.052 1.00 81.69 91 ARG A O 1
ATOM 726 N N . GLY A 1 92 ? 3.261 4.408 3.530 1.00 79.06 92 GLY A N 1
ATOM 727 C CA . GLY A 1 92 ? 4.713 4.524 3.661 1.00 79.06 92 GLY A CA 1
ATOM 728 C C . GLY A 1 92 ? 5.493 3.513 2.816 1.00 79.06 92 GLY A C 1
ATOM 729 O O . GLY A 1 92 ? 4.980 2.477 2.403 1.00 79.06 92 GLY A O 1
ATOM 730 N N . LEU A 1 93 ? 6.765 3.827 2.562 1.00 73.88 93 LEU A N 1
ATOM 731 C CA . LEU A 1 93 ? 7.605 3.176 1.548 1.00 73.88 93 LEU A CA 1
ATOM 732 C C . LEU A 1 93 ? 7.754 1.649 1.708 1.00 73.88 93 LEU A C 1
ATOM 734 O O . LEU A 1 93 ? 7.918 0.942 0.717 1.00 73.88 93 LEU A O 1
ATOM 738 N N . ASN A 1 94 ? 7.700 1.138 2.939 1.00 79.06 94 ASN A N 1
ATOM 739 C CA . ASN A 1 94 ? 7.973 -0.273 3.233 1.00 79.06 94 ASN A CA 1
ATOM 740 C C . ASN A 1 94 ? 6.727 -1.167 3.204 1.00 79.06 94 ASN A C 1
ATOM 742 O O . ASN A 1 94 ? 6.855 -2.382 3.285 1.00 79.06 94 ASN A O 1
ATOM 746 N N . TRP A 1 95 ? 5.526 -0.598 3.080 1.00 81.38 95 TRP A N 1
ATOM 747 C CA . TRP A 1 95 ? 4.283 -1.355 3.248 1.00 81.38 95 TRP A CA 1
ATOM 748 C C . TRP A 1 95 ? 4.051 -2.421 2.165 1.00 81.38 95 TRP A C 1
ATOM 750 O O . TRP A 1 95 ? 3.536 -3.496 2.460 1.00 81.38 95 TRP A O 1
ATOM 760 N N . LEU A 1 96 ? 4.486 -2.145 0.932 1.00 81.94 96 LEU A N 1
ATOM 761 C CA . LEU A 1 96 ? 4.426 -3.082 -0.200 1.00 81.94 96 LEU A CA 1
ATOM 762 C C . LEU A 1 96 ? 5.777 -3.759 -0.493 1.00 81.94 96 LEU A C 1
ATOM 764 O O . LEU A 1 96 ? 5.869 -4.589 -1.388 1.00 81.94 96 LEU A O 1
ATOM 768 N N . ASN A 1 97 ? 6.828 -3.418 0.259 1.00 74.25 97 ASN A N 1
ATOM 769 C CA . ASN A 1 97 ? 8.164 -4.006 0.130 1.00 74.25 97 ASN A CA 1
ATOM 770 C C . ASN A 1 97 ? 8.337 -5.184 1.103 1.00 74.25 97 ASN A C 1
ATOM 772 O O . ASN A 1 97 ? 9.251 -5.174 1.929 1.00 74.25 97 ASN A O 1
ATOM 776 N N . LYS A 1 98 ? 7.430 -6.165 1.025 1.00 64.94 98 LYS A N 1
ATOM 777 C CA . LYS A 1 98 ? 7.596 -7.463 1.693 1.00 64.94 98 LYS A CA 1
ATOM 778 C C . LYS A 1 98 ? 8.569 -8.345 0.910 1.00 64.94 98 LYS A C 1
ATOM 780 O O . LYS A 1 98 ? 8.578 -8.244 -0.344 1.00 64.94 98 LYS A O 1
#

Organism: Escherichia coli (NCBI:txid562)

pLDDT: mean 82.94, std 7.89, range [59.81, 95.0]

Secondary structure (DSSP, 8-state):
---GGGGS------HHHHHHHHHHHHHHHHHHHHHHHHHHHHHHHHHHHHHHHHTT--TTTSSPPTTT-----HHHHHHHHHHHHHHHTTS-TTTT--